Protein AF-A0A0F8A1L0-F1 (afdb_monomer)

Organism: NCBI:txid1043627

Structure (mmCIF, N/CA/C/O backbone):
data_AF-A0A0F8A1L0-F1
#
_entry.id   AF-A0A0F8A1L0-F1
#
loop_
_atom_site.group_PDB
_atom_site.id
_atom_site.type_symbol
_atom_site.label_atom_id
_atom_site.label_alt_id
_atom_site.label_comp_id
_atom_site.label_asym_id
_atom_site.label_entity_id
_atom_site.label_seq_id
_atom_site.pdbx_PDB_ins_code
_atom_site.Cartn_x
_atom_site.Cartn_y
_atom_site.Cartn_z
_atom_site.occupancy
_atom_site.B_iso_or_equiv
_atom_site.auth_seq_id
_atom_site.auth_comp_id
_atom_site.auth_asym_id
_atom_site.auth_atom_id
_atom_site.pdbx_PDB_model_num
ATOM 1 N N . MET A 1 1 ? 10.254 22.532 -22.102 1.00 53.72 1 MET A N 1
ATOM 2 C CA . MET A 1 1 ? 9.824 23.026 -20.781 1.00 53.72 1 MET A CA 1
ATOM 3 C C . MET A 1 1 ? 10.666 22.310 -19.749 1.00 53.72 1 MET A C 1
ATOM 5 O O . MET A 1 1 ? 10.693 21.084 -19.790 1.00 53.72 1 MET A O 1
ATOM 9 N N . ASP A 1 2 ? 11.399 23.050 -18.921 1.00 83.75 2 ASP A N 1
ATOM 10 C CA . ASP A 1 2 ? 12.166 22.458 -17.825 1.00 83.75 2 ASP A CA 1
ATOM 11 C C . ASP A 1 2 ? 11.228 21.821 -16.806 1.00 83.75 2 ASP A C 1
ATOM 13 O O . ASP A 1 2 ? 10.142 22.336 -16.525 1.00 83.75 2 ASP A O 1
ATOM 17 N N . LYS A 1 3 ? 11.628 20.653 -16.304 1.00 84.94 3 LYS A N 1
ATOM 18 C CA . LYS A 1 3 ? 10.870 19.963 -15.265 1.00 84.94 3 LYS A CA 1
ATOM 19 C C . LYS A 1 3 ? 11.106 20.688 -13.938 1.00 84.94 3 LYS A C 1
ATOM 21 O O . LYS A 1 3 ? 12.233 21.097 -13.680 1.00 84.94 3 LYS A O 1
ATOM 26 N N . PRO A 1 4 ? 10.076 20.846 -13.101 1.00 92.25 4 PRO A N 1
ATOM 27 C CA . PRO A 1 4 ? 10.225 21.502 -11.808 1.00 92.25 4 PRO A CA 1
ATOM 28 C C . PRO A 1 4 ? 11.118 20.681 -10.862 1.00 92.25 4 PRO A C 1
ATOM 30 O O . PRO A 1 4 ? 11.131 19.453 -10.938 1.00 92.25 4 PRO A O 1
ATOM 33 N N . GLU A 1 5 ? 11.820 21.348 -9.942 1.00 89.25 5 GLU A N 1
ATOM 34 C CA . GLU A 1 5 ? 12.774 20.724 -9.003 1.00 89.25 5 GLU A CA 1
ATOM 35 C C . GLU A 1 5 ? 12.165 19.550 -8.215 1.00 89.25 5 GLU A C 1
ATOM 37 O O . GLU A 1 5 ? 12.775 18.480 -8.128 1.00 89.25 5 GLU A O 1
ATOM 42 N N . TRP A 1 6 ? 10.911 19.691 -7.761 1.00 94.25 6 TRP A N 1
ATOM 43 C CA . TRP A 1 6 ? 10.187 18.647 -7.020 1.00 94.25 6 TRP A CA 1
ATOM 44 C C . TRP A 1 6 ? 10.093 17.321 -7.783 1.00 94.25 6 TRP A C 1
ATOM 46 O O . TRP A 1 6 ? 10.024 16.257 -7.176 1.00 94.25 6 TRP A O 1
ATOM 56 N N . TYR A 1 7 ? 10.114 17.350 -9.119 1.00 91.56 7 TYR A N 1
ATOM 57 C CA . TYR A 1 7 ? 10.054 16.137 -9.930 1.00 91.56 7 TYR A CA 1
ATOM 58 C C . TYR A 1 7 ? 11.317 15.290 -9.765 1.00 91.56 7 TYR A C 1
ATOM 60 O O . TYR A 1 7 ? 11.251 14.060 -9.752 1.00 91.56 7 TYR A O 1
ATOM 68 N N . SER A 1 8 ? 12.475 15.941 -9.653 1.00 91.31 8 SER A N 1
ATOM 69 C CA . SER A 1 8 ? 13.746 15.255 -9.432 1.00 91.31 8 SER A CA 1
ATOM 70 C C . SER A 1 8 ? 13.823 14.678 -8.017 1.00 91.31 8 SER A C 1
ATOM 72 O O . SER A 1 8 ? 14.247 13.535 -7.843 1.00 91.31 8 SER A O 1
ATOM 74 N N . GLU A 1 9 ? 13.322 15.423 -7.030 1.00 92.38 9 GLU A N 1
ATOM 75 C CA . GLU A 1 9 ? 13.236 14.987 -5.637 1.00 92.38 9 GLU A CA 1
ATOM 76 C C . GLU A 1 9 ? 12.290 13.799 -5.475 1.00 92.38 9 GLU A C 1
ATOM 78 O O . GLU A 1 9 ? 12.678 12.794 -4.887 1.00 92.38 9 GLU A O 1
ATOM 83 N N . MET A 1 10 ? 11.094 13.869 -6.066 1.00 92.81 10 MET A N 1
ATOM 84 C CA . MET A 1 10 ? 10.126 12.771 -6.092 1.00 92.81 10 MET A CA 1
ATOM 85 C C . MET A 1 10 ? 10.743 11.520 -6.718 1.00 92.81 10 MET A C 1
ATOM 87 O O . MET A 1 10 ? 10.656 10.437 -6.149 1.00 92.81 10 MET A O 1
ATOM 91 N N . LYS A 1 11 ? 11.400 11.655 -7.876 1.00 90.31 11 LYS A N 1
ATOM 92 C CA . LYS A 1 11 ? 12.062 10.521 -8.532 1.00 90.31 11 LYS A CA 1
ATOM 93 C C . LYS A 1 11 ? 13.122 9.876 -7.658 1.00 90.31 11 LYS A C 1
ATOM 95 O O . LYS A 1 11 ? 13.202 8.651 -7.627 1.00 90.31 11 LYS A O 1
ATOM 100 N N . ARG A 1 12 ? 13.931 10.692 -6.980 1.00 92.56 12 ARG A N 1
ATOM 101 C CA . ARG A 1 12 ? 14.936 10.205 -6.038 1.00 92.56 12 ARG A CA 1
ATOM 102 C C . ARG A 1 12 ? 14.263 9.451 -4.894 1.00 92.56 12 ARG A C 1
ATOM 104 O O . ARG A 1 12 ? 14.587 8.293 -4.700 1.00 92.56 12 ARG A O 1
ATOM 111 N N . ALA A 1 13 ? 13.263 10.049 -4.247 1.00 93.25 13 ALA A N 1
ATOM 112 C CA . ALA A 1 13 ? 12.543 9.428 -3.137 1.00 93.25 13 ALA A CA 1
ATOM 113 C C . ALA A 1 13 ? 11.897 8.084 -3.516 1.00 93.25 13 ALA A C 1
ATOM 115 O O . ALA A 1 13 ? 12.035 7.114 -2.782 1.00 93.25 13 ALA A O 1
ATOM 116 N N . VAL A 1 14 ? 11.245 7.997 -4.682 1.00 92.38 14 VAL A N 1
ATOM 117 C CA . VAL A 1 14 ? 10.655 6.737 -5.176 1.00 92.38 14 VAL A CA 1
ATOM 118 C C . VAL A 1 14 ? 11.732 5.693 -5.474 1.00 92.38 14 VAL A C 1
ATOM 120 O O . VAL A 1 14 ? 11.540 4.516 -5.191 1.00 92.38 14 VAL A O 1
ATOM 123 N N . SER A 1 15 ? 12.869 6.114 -6.034 1.00 91.50 15 SER A N 1
ATOM 124 C CA . SER A 1 15 ? 13.982 5.200 -6.321 1.00 91.50 15 SER A CA 1
ATOM 125 C C . SER A 1 15 ? 14.629 4.680 -5.036 1.00 91.50 15 SER A C 1
ATOM 127 O O . SER A 1 15 ? 14.957 3.501 -4.961 1.00 91.50 15 SER A O 1
ATOM 129 N N . ASP A 1 16 ? 14.786 5.549 -4.035 1.00 93.25 16 ASP A N 1
ATOM 130 C CA . ASP A 1 16 ? 15.339 5.202 -2.726 1.00 93.25 16 ASP A CA 1
ATOM 131 C C . ASP A 1 16 ? 14.412 4.217 -1.997 1.00 93.25 16 ASP A C 1
ATOM 133 O O . ASP A 1 16 ? 14.876 3.181 -1.524 1.00 93.25 16 ASP A O 1
ATOM 137 N N . LEU A 1 17 ? 13.099 4.485 -1.995 1.00 93.38 17 LEU A N 1
ATOM 138 C CA . LEU A 1 17 ? 12.091 3.589 -1.423 1.00 93.38 17 LEU A CA 1
ATOM 139 C C . LEU A 1 17 ? 12.106 2.219 -2.112 1.00 93.38 17 LEU A C 1
ATOM 141 O O . LEU A 1 17 ? 12.140 1.186 -1.454 1.00 93.38 17 LEU A O 1
ATOM 145 N N . PHE A 1 18 ? 12.129 2.187 -3.444 1.00 92.81 18 PHE A N 1
ATOM 146 C CA . PHE A 1 18 ? 12.182 0.929 -4.188 1.00 92.81 18 PHE A CA 1
ATOM 147 C C . PHE A 1 18 ? 13.426 0.094 -3.843 1.00 92.81 18 PHE A C 1
ATOM 149 O O . PHE A 1 18 ? 13.340 -1.127 -3.713 1.00 92.81 18 PHE A O 1
ATOM 156 N N . GLU A 1 19 ? 14.584 0.736 -3.675 1.00 92.62 19 GLU A N 1
ATOM 157 C CA . GLU A 1 19 ? 15.817 0.041 -3.303 1.00 92.62 19 GLU A CA 1
ATOM 158 C C . GLU A 1 19 ? 15.749 -0.524 -1.873 1.00 92.62 19 GLU A C 1
ATOM 160 O O . GLU A 1 19 ? 16.270 -1.612 -1.632 1.00 92.62 19 GLU A O 1
ATOM 165 N N . GLU A 1 20 ? 15.060 0.148 -0.946 1.00 92.94 20 GLU A N 1
ATOM 166 C CA . GLU A 1 20 ? 14.778 -0.378 0.397 1.00 92.94 20 GLU A CA 1
ATOM 167 C C . GLU A 1 20 ? 13.941 -1.666 0.332 1.00 92.94 20 GLU A C 1
ATOM 169 O O . GLU A 1 20 ? 14.352 -2.701 0.864 1.00 92.94 20 GLU A O 1
ATOM 174 N N . TYR A 1 21 ? 12.826 -1.652 -0.408 1.00 92.06 21 TYR A N 1
ATOM 175 C CA . TYR A 1 21 ? 11.989 -2.845 -0.602 1.00 92.06 21 TYR A CA 1
ATOM 176 C C . TYR A 1 21 ? 12.746 -3.989 -1.274 1.00 92.06 21 TYR A C 1
ATOM 178 O O . TYR A 1 21 ? 12.577 -5.159 -0.918 1.00 92.06 21 TYR A O 1
ATOM 186 N N . ARG A 1 22 ? 13.606 -3.667 -2.241 1.00 91.25 22 ARG A N 1
ATOM 187 C CA . ARG A 1 22 ? 14.451 -4.654 -2.908 1.00 91.25 22 ARG A CA 1
ATOM 188 C C . ARG A 1 22 ? 15.416 -5.312 -1.921 1.00 91.25 22 ARG A C 1
ATOM 190 O O . ARG A 1 22 ? 15.537 -6.535 -1.922 1.00 91.25 22 ARG A O 1
ATOM 197 N N . GLN A 1 23 ? 16.087 -4.523 -1.083 1.00 90.00 23 GLN A N 1
ATOM 198 C CA . GLN A 1 23 ? 17.000 -5.044 -0.063 1.00 90.00 23 GLN A CA 1
ATOM 199 C C . GLN A 1 23 ? 16.261 -5.934 0.936 1.00 90.00 23 GLN A C 1
ATOM 201 O O . GLN A 1 23 ? 16.746 -7.016 1.262 1.00 90.00 23 GLN A O 1
ATOM 206 N N . GLN A 1 24 ? 15.067 -5.527 1.369 1.00 88.56 24 GLN A N 1
ATOM 207 C CA . GLN A 1 24 ? 14.240 -6.335 2.258 1.00 88.56 24 GLN A CA 1
ATOM 208 C C . GLN A 1 24 ? 13.857 -7.680 1.623 1.00 88.56 24 GLN A C 1
ATOM 210 O O . GLN A 1 24 ? 13.988 -8.721 2.267 1.00 88.56 24 GLN A O 1
ATOM 215 N N . ALA A 1 25 ? 13.451 -7.684 0.351 1.00 86.44 25 ALA A N 1
ATOM 216 C CA . ALA A 1 25 ? 13.140 -8.915 -0.371 1.00 86.44 25 ALA A CA 1
ATOM 217 C C . ALA A 1 25 ? 14.364 -9.842 -0.491 1.00 86.44 25 ALA A C 1
ATOM 219 O O . ALA A 1 25 ? 14.243 -11.052 -0.303 1.00 86.44 25 ALA A O 1
ATOM 220 N N . GLU A 1 26 ? 15.553 -9.291 -0.756 1.00 86.06 26 GLU A N 1
ATOM 221 C CA . GLU A 1 26 ? 16.798 -10.068 -0.806 1.00 86.06 26 GLU A CA 1
ATOM 222 C C . GLU A 1 26 ? 17.139 -10.690 0.560 1.00 86.06 26 GLU A C 1
ATOM 224 O O . GLU A 1 26 ? 17.528 -11.858 0.614 1.00 86.06 26 GLU A O 1
ATOM 229 N N . VAL A 1 27 ? 16.955 -9.951 1.661 1.00 85.62 27 VAL A N 1
ATOM 230 C CA . VAL A 1 27 ? 17.172 -10.451 3.031 1.00 85.62 27 VAL A CA 1
ATOM 231 C C . VAL A 1 27 ? 16.193 -11.573 3.381 1.00 85.62 27 VAL A C 1
ATOM 233 O O . VAL A 1 27 ? 16.601 -12.585 3.946 1.00 85.62 27 VAL A O 1
ATOM 236 N N . GLU A 1 28 ? 14.916 -11.433 3.030 1.00 82.62 28 GLU A N 1
ATOM 237 C CA . GLU A 1 28 ? 13.897 -12.457 3.292 1.00 82.62 28 GLU A CA 1
ATOM 238 C C . GLU A 1 28 ? 14.162 -13.752 2.517 1.00 82.62 28 GLU A C 1
ATOM 240 O O . GLU A 1 28 ? 14.071 -14.840 3.089 1.00 82.62 28 GLU A O 1
ATOM 245 N N . ILE A 1 29 ? 14.566 -13.645 1.246 1.00 79.44 29 ILE A N 1
ATOM 246 C CA . ILE A 1 29 ? 14.969 -14.804 0.439 1.00 79.44 29 ILE A CA 1
ATOM 247 C C . ILE A 1 29 ? 16.191 -15.479 1.066 1.00 79.44 29 ILE A C 1
ATOM 249 O O . ILE A 1 29 ? 16.203 -16.698 1.207 1.00 79.44 29 ILE A O 1
ATOM 253 N N . GLN A 1 30 ? 17.197 -14.704 1.488 1.00 77.81 30 GLN A N 1
ATOM 254 C CA . GLN A 1 30 ? 18.393 -15.241 2.147 1.00 77.81 30 GLN A CA 1
ATOM 255 C C . GLN A 1 30 ? 18.060 -15.958 3.460 1.00 77.81 30 GLN A C 1
ATOM 257 O O . GLN A 1 30 ? 18.599 -17.034 3.727 1.00 77.81 30 GLN A O 1
ATOM 262 N N . ALA A 1 31 ? 17.157 -15.393 4.263 1.00 79.06 31 ALA A N 1
ATOM 263 C CA . ALA A 1 31 ? 16.685 -16.014 5.495 1.00 79.06 31 ALA A CA 1
ATOM 264 C C . ALA A 1 31 ? 15.960 -17.341 5.214 1.00 79.06 31 ALA A C 1
ATOM 266 O O . ALA A 1 31 ? 16.215 -18.332 5.894 1.00 79.06 31 ALA A O 1
ATOM 267 N N . GLN A 1 32 ? 15.112 -17.392 4.183 1.00 73.69 32 GLN A N 1
ATOM 268 C CA . GLN A 1 32 ? 14.429 -18.622 3.772 1.00 73.69 32 GLN A CA 1
ATOM 269 C C . GLN A 1 32 ? 15.392 -19.677 3.222 1.00 73.69 32 GLN A C 1
ATOM 271 O O . GLN A 1 32 ? 15.273 -20.844 3.582 1.00 73.69 32 GLN A O 1
ATOM 276 N N . THR A 1 33 ? 16.380 -19.296 2.409 1.00 72.69 33 THR A N 1
ATOM 277 C CA . THR A 1 33 ? 17.385 -20.245 1.902 1.00 72.69 33 THR A CA 1
ATOM 278 C C . THR A 1 33 ? 18.281 -20.784 3.013 1.00 72.69 33 THR A C 1
ATOM 280 O O . THR A 1 33 ? 18.559 -21.976 3.037 1.00 72.69 33 THR A O 1
ATOM 283 N N . GLY A 1 34 ? 18.678 -19.942 3.975 1.00 68.88 34 GLY A N 1
ATOM 284 C CA . GLY A 1 34 ? 19.493 -20.378 5.112 1.00 68.88 34 GLY A CA 1
ATOM 285 C C . GLY A 1 34 ? 18.765 -21.355 6.043 1.00 68.88 34 GLY A C 1
ATOM 286 O O . GLY A 1 34 ? 19.408 -22.199 6.658 1.00 68.88 34 GLY A O 1
ATOM 287 N N . LEU A 1 35 ? 17.431 -21.279 6.117 1.00 61.12 35 LEU A N 1
ATOM 288 C CA . LEU A 1 35 ? 16.606 -22.257 6.835 1.00 61.12 35 LEU A CA 1
ATOM 289 C C . LEU A 1 35 ? 16.534 -23.611 6.108 1.00 61.12 35 LEU A C 1
ATOM 291 O O . LEU A 1 35 ? 16.525 -24.645 6.768 1.00 61.12 35 LEU A O 1
ATOM 295 N N . LEU A 1 36 ? 16.510 -23.612 4.771 1.00 59.00 36 LEU A N 1
ATOM 296 C CA . LEU A 1 36 ? 16.493 -24.836 3.958 1.00 59.00 36 LEU A CA 1
ATOM 297 C C . LEU A 1 36 ? 17.845 -25.567 3.976 1.00 59.00 36 LEU A C 1
ATOM 299 O O . LEU A 1 36 ? 17.875 -26.799 3.995 1.00 59.00 36 LEU A O 1
ATOM 303 N N . ASP A 1 37 ? 18.958 -24.827 4.010 1.00 57.75 37 ASP A N 1
ATOM 304 C CA . ASP A 1 37 ? 20.298 -25.418 4.121 1.00 57.75 37 ASP A CA 1
ATOM 305 C C . ASP A 1 37 ? 20.461 -26.182 5.457 1.00 57.75 37 ASP A C 1
ATOM 307 O O . ASP A 1 37 ? 20.941 -27.318 5.443 1.00 57.75 37 ASP A O 1
ATOM 311 N N . ASP A 1 38 ? 19.958 -25.643 6.583 1.00 55.09 38 ASP A N 1
ATOM 312 C CA . ASP A 1 38 ? 19.991 -26.310 7.907 1.00 55.09 38 ASP A CA 1
ATOM 313 C C . ASP A 1 38 ? 19.127 -27.587 7.970 1.00 55.09 38 ASP A C 1
ATOM 315 O O . ASP A 1 38 ? 19.401 -28.493 8.760 1.00 55.09 38 ASP A O 1
ATOM 319 N N . GLU A 1 39 ? 18.088 -27.690 7.135 1.00 56.53 39 GLU A N 1
ATOM 320 C CA . GLU A 1 39 ? 17.248 -28.889 7.020 1.00 56.53 39 GLU A CA 1
ATOM 321 C C . GLU A 1 39 ? 17.931 -29.967 6.159 1.00 56.53 39 GLU A C 1
ATOM 323 O O . GLU A 1 39 ? 17.990 -31.134 6.553 1.00 56.53 39 GLU A O 1
ATOM 328 N N . SER A 1 40 ? 18.568 -29.570 5.052 1.00 54.16 40 SER A N 1
ATOM 329 C CA . SER A 1 40 ? 19.293 -30.489 4.161 1.00 54.16 40 SER A CA 1
ATOM 330 C C . SER A 1 40 ? 20.536 -31.130 4.804 1.00 54.16 4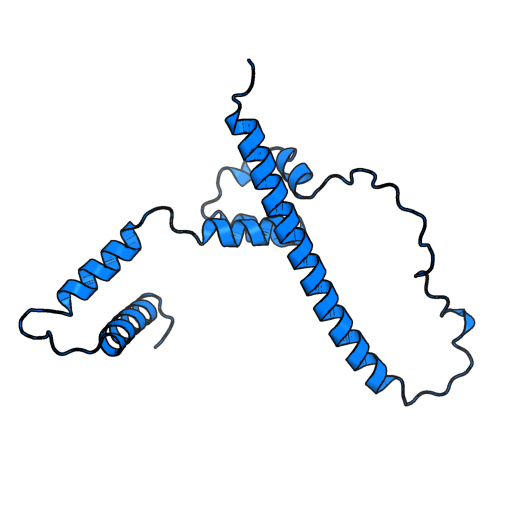0 SER A C 1
ATOM 332 O O . SER A 1 40 ? 20.834 -32.303 4.548 1.00 54.16 40 SER A O 1
ATOM 334 N N . ASP A 1 41 ? 21.219 -30.413 5.706 1.00 53.41 41 ASP A N 1
ATOM 335 C CA . ASP A 1 41 ? 22.362 -30.935 6.468 1.00 53.41 41 ASP A CA 1
ATOM 336 C C . ASP A 1 41 ? 21.950 -32.007 7.497 1.00 53.41 41 ASP A C 1
ATOM 338 O O . ASP A 1 41 ? 22.763 -32.861 7.865 1.00 53.41 41 ASP A O 1
ATOM 342 N N . ARG A 1 42 ? 20.677 -32.039 7.928 1.00 53.09 42 ARG A N 1
ATOM 343 C CA . ARG A 1 42 ? 20.157 -33.091 8.825 1.00 53.09 42 ARG A CA 1
ATOM 344 C C . ARG A 1 42 ? 19.859 -34.401 8.095 1.00 53.09 42 ARG A C 1
ATOM 346 O O . ARG A 1 42 ? 19.928 -35.461 8.716 1.00 53.09 42 ARG A O 1
ATOM 353 N N . GLU A 1 43 ? 19.590 -34.359 6.791 1.00 49.06 43 GLU A N 1
ATOM 354 C CA . GLU A 1 43 ? 19.256 -35.539 5.975 1.00 49.06 43 GLU A CA 1
ATOM 355 C C . GLU A 1 43 ? 20.455 -36.120 5.205 1.00 49.06 43 GLU A C 1
ATOM 357 O O . GLU A 1 43 ? 20.451 -37.298 4.838 1.00 49.06 43 GLU A O 1
ATOM 362 N N . ALA A 1 44 ? 21.541 -35.358 5.038 1.00 48.81 44 ALA A N 1
ATOM 363 C CA . ALA A 1 44 ? 22.765 -35.821 4.376 1.00 48.81 44 ALA A CA 1
ATOM 364 C C . ALA A 1 44 ? 23.638 -36.779 5.221 1.00 48.81 44 ALA A C 1
ATOM 366 O O . ALA A 1 44 ? 24.578 -37.378 4.694 1.00 48.81 44 ALA A O 1
ATOM 367 N N . ALA A 1 45 ? 23.329 -36.990 6.505 1.00 49.72 45 ALA A N 1
ATOM 368 C CA . ALA A 1 45 ? 24.120 -37.841 7.403 1.00 49.72 45 ALA A CA 1
ATOM 369 C C . ALA A 1 45 ? 23.965 -39.368 7.174 1.00 49.72 45 ALA A C 1
ATOM 371 O O . ALA A 1 45 ? 24.488 -40.153 7.964 1.00 49.72 45 ALA A O 1
ATOM 372 N N . SER A 1 46 ? 23.272 -39.820 6.115 1.00 55.41 46 SER A N 1
ATOM 373 C CA . SER A 1 46 ? 22.954 -41.247 5.891 1.00 55.41 46 SER A CA 1
ATOM 374 C C . SER A 1 46 ? 23.229 -41.794 4.474 1.00 55.41 46 SER A C 1
ATOM 376 O O . SER A 1 46 ? 22.583 -42.757 4.054 1.00 55.41 46 SER A O 1
ATOM 378 N N . ALA A 1 47 ? 24.189 -41.267 3.711 1.00 50.25 47 ALA A N 1
ATOM 379 C CA . ALA A 1 47 ? 24.562 -41.915 2.445 1.00 50.25 47 ALA A CA 1
ATOM 380 C C . ALA A 1 47 ? 26.046 -41.748 2.098 1.00 50.25 47 ALA A C 1
ATOM 382 O O . ALA A 1 47 ? 26.450 -40.804 1.420 1.00 50.25 47 ALA A O 1
ATOM 383 N N . ASP A 1 48 ? 26.844 -42.720 2.536 1.00 56.00 48 ASP A N 1
ATOM 384 C CA . ASP A 1 48 ? 28.200 -42.949 2.047 1.00 56.00 48 ASP A CA 1
ATOM 385 C C . ASP A 1 48 ? 28.120 -43.458 0.596 1.00 56.00 48 ASP A C 1
ATOM 387 O O . ASP A 1 48 ? 27.743 -44.603 0.341 1.00 56.00 48 ASP A O 1
ATOM 391 N N . ASN A 1 49 ? 28.379 -42.587 -0.383 1.00 57.47 49 ASN A N 1
ATOM 392 C CA . ASN A 1 49 ? 28.617 -43.014 -1.761 1.00 57.47 49 ASN A CA 1
ATOM 393 C C . ASN A 1 49 ? 29.629 -42.084 -2.453 1.00 57.47 49 ASN A C 1
ATOM 395 O O . ASN A 1 49 ? 29.310 -40.979 -2.901 1.00 57.47 49 ASN A O 1
ATOM 399 N N . ASP A 1 50 ? 30.861 -42.583 -2.549 1.00 54.81 50 ASP A N 1
ATOM 400 C CA . ASP A 1 50 ? 32.098 -41.955 -3.047 1.00 54.81 50 ASP A CA 1
ATOM 401 C C . ASP A 1 50 ? 32.115 -41.679 -4.573 1.00 54.81 50 ASP A C 1
ATOM 403 O O . ASP A 1 50 ? 33.126 -41.305 -5.160 1.00 54.81 50 ASP A O 1
ATOM 407 N N . TYR A 1 51 ? 30.983 -41.825 -5.270 1.00 50.78 51 TYR A N 1
ATOM 408 C CA . TYR A 1 51 ? 30.921 -41.675 -6.733 1.00 50.78 51 TYR A CA 1
ATOM 409 C C . TYR A 1 51 ? 30.363 -40.321 -7.219 1.00 50.78 51 TYR A C 1
ATOM 411 O O . TYR A 1 51 ? 30.503 -39.962 -8.388 1.00 50.78 51 TYR A O 1
ATOM 419 N N . SER A 1 52 ? 29.786 -39.503 -6.333 1.00 55.75 52 SER A N 1
ATOM 420 C CA . SER A 1 52 ? 29.120 -38.241 -6.715 1.00 55.75 52 SER A CA 1
ATOM 421 C C . SER A 1 52 ? 30.029 -36.998 -6.694 1.00 55.75 52 SER A C 1
ATOM 423 O O . SER A 1 52 ? 29.553 -35.878 -6.881 1.00 55.75 52 SER A O 1
ATOM 425 N N . ALA A 1 53 ? 31.339 -37.148 -6.470 1.00 51.78 53 ALA A N 1
ATOM 426 C CA . ALA A 1 53 ? 32.257 -36.020 -6.263 1.00 51.78 53 ALA A CA 1
ATOM 427 C C . ALA A 1 53 ? 32.681 -35.277 -7.549 1.00 51.78 53 ALA A C 1
ATOM 429 O O . ALA A 1 53 ? 33.189 -34.159 -7.471 1.00 51.78 53 ALA A O 1
ATOM 430 N N . PHE A 1 54 ? 32.442 -35.833 -8.743 1.00 54.06 54 PHE A N 1
ATOM 431 C CA . PHE A 1 54 ? 32.851 -35.181 -9.997 1.00 54.06 54 PHE A CA 1
ATOM 432 C C . PHE A 1 54 ? 31.894 -34.059 -10.451 1.00 54.06 54 PHE A C 1
ATOM 434 O O . PHE A 1 54 ? 32.302 -33.159 -11.182 1.00 54.06 54 PHE A O 1
ATOM 441 N N . GLY A 1 55 ? 30.643 -34.064 -9.974 1.00 55.00 55 GLY A N 1
ATOM 442 C CA . GLY A 1 55 ? 29.630 -33.042 -10.282 1.00 55.00 55 GLY A CA 1
ATOM 443 C C . GLY A 1 55 ? 29.482 -31.938 -9.227 1.00 55.00 55 GLY A C 1
ATOM 444 O O . GLY A 1 55 ? 28.839 -30.929 -9.491 1.00 55.00 55 GLY A O 1
ATOM 445 N N . LYS A 1 56 ? 30.098 -32.090 -8.046 1.00 53.06 56 LYS A N 1
ATOM 446 C CA . LYS A 1 56 ? 29.973 -31.161 -6.903 1.00 53.06 56 LYS A CA 1
ATOM 447 C C . LYS A 1 56 ? 30.965 -29.993 -6.939 1.00 53.06 56 LYS A C 1
ATOM 449 O O . LYS A 1 56 ? 31.271 -29.398 -5.907 1.00 53.06 56 LYS A O 1
ATOM 454 N N . ARG A 1 57 ? 31.482 -29.624 -8.116 1.00 49.00 57 ARG A N 1
ATOM 455 C CA . ARG A 1 57 ? 32.125 -28.311 -8.264 1.00 49.00 57 ARG A CA 1
ATOM 456 C C . ARG A 1 57 ? 31.022 -27.273 -8.302 1.00 49.00 57 ARG A C 1
ATOM 458 O O . ARG A 1 57 ? 30.504 -26.938 -9.363 1.00 49.00 57 ARG A O 1
ATOM 465 N N . SER A 1 58 ? 30.662 -26.810 -7.112 1.00 51.38 58 SER A N 1
ATOM 466 C CA . SER A 1 58 ? 29.803 -25.657 -6.940 1.00 51.38 58 SER A CA 1
ATOM 467 C C . SER A 1 58 ? 30.322 -24.514 -7.809 1.00 51.38 58 SER A C 1
ATOM 469 O O . SER A 1 58 ? 31.472 -24.088 -7.692 1.00 51.38 58 SER A O 1
ATOM 471 N N . VAL A 1 59 ? 29.467 -24.011 -8.692 1.00 50.09 59 VAL A N 1
ATOM 472 C CA . VAL A 1 59 ? 29.738 -22.848 -9.549 1.00 50.09 59 VAL A CA 1
ATOM 473 C C . VAL A 1 59 ? 29.857 -21.535 -8.752 1.00 50.09 59 VAL A C 1
ATOM 475 O O . VAL A 1 59 ? 29.971 -20.461 -9.339 1.00 50.09 59 VAL A O 1
ATOM 478 N N . THR A 1 60 ? 29.887 -21.588 -7.414 1.00 50.50 60 THR A N 1
ATOM 479 C CA . THR A 1 60 ? 29.934 -20.411 -6.532 1.00 50.50 60 THR A CA 1
ATOM 480 C C . THR A 1 60 ? 31.282 -19.691 -6.459 1.00 50.50 60 THR A C 1
ATOM 482 O O . THR A 1 60 ? 31.373 -18.678 -5.775 1.00 50.50 60 THR A O 1
ATOM 485 N N . SER A 1 61 ? 32.319 -20.096 -7.198 1.00 51.22 61 SER A N 1
ATOM 486 C CA . SER A 1 61 ? 33.608 -19.377 -7.200 1.00 51.22 61 SER A CA 1
ATOM 487 C C . SER A 1 61 ? 33.933 -18.638 -8.502 1.00 51.22 61 SER A C 1
ATOM 489 O O . SER A 1 61 ? 35.103 -18.480 -8.851 1.00 51.22 61 SER A O 1
ATOM 491 N N . LEU A 1 62 ? 32.923 -18.129 -9.209 1.00 44.06 62 LEU A N 1
ATOM 492 C CA . LEU A 1 62 ? 33.112 -17.044 -10.174 1.00 44.06 62 LEU A CA 1
ATOM 493 C C . LEU A 1 62 ? 32.666 -15.717 -9.556 1.00 44.06 62 LEU A C 1
ATOM 495 O O . LEU A 1 62 ? 31.760 -15.047 -10.051 1.00 44.06 62 LEU A O 1
ATOM 499 N N . ASN A 1 63 ? 33.396 -15.284 -8.523 1.00 55.56 63 ASN A N 1
ATOM 500 C CA . ASN A 1 63 ? 33.544 -13.864 -8.199 1.00 55.56 63 ASN A CA 1
ATOM 501 C C . ASN A 1 63 ? 34.341 -13.176 -9.320 1.00 55.56 63 ASN A C 1
ATOM 503 O O . ASN A 1 63 ? 35.430 -12.633 -9.129 1.00 55.56 63 ASN A O 1
ATOM 507 N N . VAL A 1 64 ? 33.785 -13.190 -10.530 1.00 48.78 64 VAL A N 1
ATOM 508 C CA . VAL A 1 64 ? 34.081 -12.166 -11.516 1.00 48.78 64 VAL A CA 1
ATOM 509 C C . VAL A 1 64 ? 33.559 -10.896 -10.880 1.00 48.78 64 VAL A C 1
ATOM 511 O O . VAL A 1 64 ? 32.368 -10.793 -10.598 1.00 48.78 64 VAL A O 1
ATOM 514 N N . ARG A 1 65 ? 34.462 -9.951 -10.612 1.00 51.81 65 ARG A N 1
ATOM 515 C CA . ARG A 1 65 ? 34.138 -8.555 -10.319 1.00 51.81 65 ARG A CA 1
ATOM 516 C C . ARG A 1 65 ? 33.086 -8.092 -11.328 1.00 51.81 65 ARG A C 1
ATOM 518 O O . ARG A 1 65 ? 33.430 -7.641 -12.421 1.00 51.81 65 ARG A O 1
ATOM 525 N N . ARG A 1 66 ? 31.803 -8.235 -10.984 1.00 52.06 66 ARG A N 1
ATOM 526 C CA . ARG A 1 66 ? 30.702 -7.681 -11.755 1.00 52.06 66 ARG A CA 1
ATOM 527 C C . ARG A 1 66 ? 30.858 -6.185 -11.587 1.00 52.06 66 ARG A C 1
ATOM 529 O O . ARG A 1 66 ? 30.457 -5.607 -10.581 1.00 52.06 66 ARG A O 1
ATOM 536 N N . ARG A 1 67 ? 31.501 -5.547 -12.566 1.00 51.03 67 ARG A N 1
ATOM 537 C CA . ARG A 1 67 ? 31.224 -4.141 -12.839 1.00 51.03 67 ARG A CA 1
ATOM 538 C C . ARG A 1 67 ? 29.701 -4.043 -12.856 1.00 51.03 67 ARG A C 1
ATOM 540 O O . ARG A 1 67 ? 29.079 -4.778 -13.621 1.00 51.03 67 ARG A O 1
ATOM 547 N N . ARG A 1 68 ? 29.122 -3.234 -11.963 1.00 49.19 68 ARG A N 1
ATOM 548 C CA . ARG A 1 68 ? 27.689 -2.925 -11.948 1.00 49.19 68 ARG A CA 1
ATOM 549 C C . ARG A 1 68 ? 27.348 -2.291 -13.299 1.00 49.19 68 ARG A C 1
ATOM 551 O O . ARG A 1 68 ? 27.399 -1.077 -13.455 1.00 49.19 68 ARG A O 1
ATOM 558 N N . ALA A 1 69 ? 27.074 -3.116 -14.304 1.00 51.88 69 ALA A N 1
ATOM 559 C CA . ALA A 1 69 ? 26.241 -2.696 -15.407 1.00 51.88 69 ALA A CA 1
ATOM 560 C C . ALA A 1 69 ? 24.899 -2.335 -14.768 1.00 51.88 69 ALA A C 1
ATOM 562 O O . ALA A 1 69 ? 24.416 -3.085 -13.917 1.00 51.88 69 ALA A O 1
ATOM 563 N N . ARG A 1 70 ? 24.348 -1.165 -15.100 1.00 54.53 70 ARG A N 1
ATOM 564 C CA . ARG A 1 70 ? 22.998 -0.791 -14.671 1.00 54.53 70 ARG A CA 1
ATOM 565 C C . ARG A 1 70 ? 22.050 -1.799 -15.319 1.00 54.53 70 ARG A C 1
ATOM 567 O O . ARG A 1 70 ? 21.704 -1.649 -16.485 1.00 54.53 70 ARG A O 1
ATOM 574 N N . THR A 1 71 ? 21.735 -2.880 -14.614 1.00 63.69 71 THR A N 1
ATOM 575 C CA . THR A 1 71 ? 20.622 -3.750 -14.979 1.00 63.69 71 THR A CA 1
ATOM 576 C C . THR A 1 71 ? 19.377 -2.889 -14.869 1.00 63.69 71 THR A C 1
ATOM 578 O O . THR A 1 71 ? 19.197 -2.237 -13.841 1.00 63.69 71 THR A O 1
ATOM 581 N N . VAL A 1 72 ? 18.585 -2.831 -15.939 1.00 73.44 72 VAL A N 1
ATOM 582 C CA . VAL A 1 72 ? 17.290 -2.142 -15.933 1.00 73.44 72 VAL A CA 1
ATOM 583 C C . VAL A 1 72 ? 16.507 -2.681 -14.739 1.00 73.44 72 VAL A C 1
ATOM 585 O O . VAL A 1 72 ? 16.364 -3.897 -14.606 1.00 73.44 72 VAL A O 1
ATOM 588 N N . THR A 1 73 ? 16.133 -1.798 -13.817 1.00 84.62 73 THR A N 1
ATOM 589 C CA . THR A 1 73 ? 15.418 -2.206 -12.607 1.00 84.62 73 THR A CA 1
ATOM 590 C C . THR A 1 73 ? 13.960 -2.497 -12.938 1.00 84.62 73 THR A C 1
ATOM 592 O O . THR A 1 73 ? 13.440 -2.033 -13.949 1.00 84.62 73 THR A O 1
ATOM 595 N N . GLU A 1 74 ? 13.285 -3.251 -12.077 1.00 88.12 74 GLU A N 1
ATOM 596 C CA . GLU A 1 74 ? 11.839 -3.475 -12.168 1.00 88.12 74 GLU A CA 1
ATOM 597 C C . GLU A 1 74 ? 11.064 -2.146 -12.267 1.00 88.12 74 GLU A C 1
ATOM 599 O O . GLU A 1 74 ? 10.208 -1.972 -13.131 1.00 88.12 74 GLU A O 1
ATOM 604 N N . LEU A 1 75 ? 11.456 -1.162 -11.450 1.00 87.44 75 LEU A N 1
ATOM 605 C CA . LEU A 1 75 ? 10.921 0.197 -11.470 1.00 87.44 75 LEU A CA 1
ATOM 606 C C . LEU A 1 75 ? 11.151 0.912 -12.814 1.00 87.44 75 LEU A C 1
ATOM 608 O O . LEU A 1 75 ? 10.280 1.654 -13.275 1.00 87.44 75 LEU A O 1
ATOM 612 N N . ASP A 1 76 ? 12.302 0.702 -13.455 1.00 87.69 76 ASP A N 1
ATOM 613 C CA . ASP A 1 76 ? 12.565 1.244 -14.791 1.00 87.69 76 ASP A CA 1
ATOM 614 C C . ASP A 1 76 ? 11.676 0.570 -15.846 1.00 87.69 76 ASP A C 1
ATOM 616 O O . ASP A 1 76 ? 11.145 1.265 -16.711 1.00 87.69 76 ASP A O 1
ATOM 620 N N . LEU A 1 77 ? 11.485 -0.755 -15.762 1.00 88.62 77 LEU A N 1
ATOM 621 C CA . LEU A 1 77 ? 10.607 -1.518 -16.662 1.00 88.62 77 LEU A CA 1
ATOM 622 C C . LEU A 1 77 ? 9.157 -1.039 -16.564 1.00 88.62 77 LEU A C 1
ATOM 624 O O . LEU A 1 77 ? 8.516 -0.801 -17.587 1.00 88.62 77 LEU A O 1
ATOM 628 N N . PHE A 1 78 ? 8.669 -0.822 -15.344 1.00 87.75 78 PHE A N 1
ATOM 629 C CA . PHE A 1 78 ? 7.328 -0.301 -15.116 1.00 87.75 78 PHE A CA 1
ATOM 630 C C . PHE A 1 78 ? 7.155 1.117 -15.685 1.00 87.75 78 PHE A C 1
ATOM 632 O O . PHE A 1 78 ? 6.157 1.403 -16.340 1.00 87.75 78 PHE A O 1
ATOM 639 N N . GLN A 1 79 ? 8.148 2.001 -15.525 1.00 87.69 79 GLN A N 1
ATOM 640 C CA . GLN A 1 79 ? 8.083 3.374 -16.051 1.00 87.69 79 GLN A CA 1
ATOM 641 C C . GLN A 1 79 ? 8.073 3.463 -17.584 1.00 87.69 79 GLN A C 1
ATOM 643 O O . GLN A 1 79 ? 7.562 4.442 -18.130 1.00 87.69 79 GLN A O 1
ATOM 648 N N . ILE A 1 80 ? 8.672 2.493 -18.279 1.00 88.06 80 ILE A N 1
ATOM 649 C CA . ILE A 1 80 ? 8.703 2.454 -19.751 1.00 88.06 80 ILE A CA 1
ATOM 650 C C . ILE A 1 80 ? 7.560 1.631 -20.352 1.00 88.06 80 ILE A C 1
ATOM 652 O O . ILE A 1 80 ? 7.386 1.651 -21.574 1.00 88.06 80 ILE A O 1
ATOM 656 N N . ARG A 1 81 ? 6.803 0.896 -19.528 1.00 8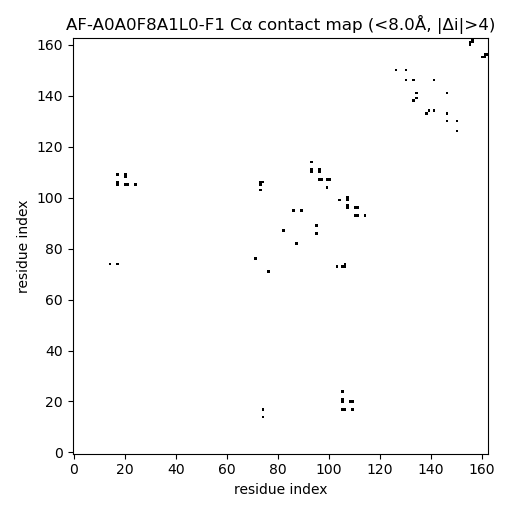6.00 81 ARG A N 1
ATOM 657 C CA . ARG A 1 81 ? 5.694 0.061 -19.985 1.00 86.00 81 ARG A CA 1
ATOM 658 C C . ARG A 1 81 ? 4.641 0.939 -20.683 1.00 86.00 81 ARG A C 1
ATOM 660 O O . ARG A 1 81 ? 4.217 1.952 -20.123 1.00 86.00 81 ARG A O 1
ATOM 667 N N . PRO A 1 82 ? 4.192 0.577 -21.899 1.00 84.38 82 PRO A N 1
ATOM 668 C CA . PRO A 1 82 ? 3.090 1.276 -22.544 1.00 84.38 82 PRO A CA 1
ATOM 669 C C . PRO A 1 82 ? 1.793 1.042 -21.761 1.00 84.38 82 PRO A C 1
ATOM 671 O O . PRO A 1 82 ? 1.511 -0.074 -21.331 1.00 84.38 82 PRO A O 1
ATOM 674 N N . ILE A 1 83 ? 0.998 2.097 -21.595 1.00 81.94 83 ILE A N 1
ATOM 675 C CA . ILE A 1 83 ? -0.314 2.010 -20.947 1.00 81.94 83 ILE A CA 1
ATOM 676 C C . ILE A 1 83 ? -1.275 1.325 -21.922 1.00 81.94 83 ILE A C 1
ATOM 678 O O . ILE A 1 83 ? -1.530 1.853 -23.009 1.00 81.94 83 ILE A O 1
ATOM 682 N N . TYR A 1 84 ? -1.796 0.155 -21.550 1.00 81.69 84 TYR A N 1
ATOM 683 C CA . TYR A 1 84 ? -2.779 -0.561 -22.359 1.00 81.69 84 TYR A CA 1
ATOM 684 C C . TYR A 1 84 ? -4.202 -0.116 -22.018 1.00 81.69 84 TYR A C 1
ATOM 686 O O . TYR A 1 84 ? -4.484 0.360 -20.923 1.00 81.69 84 TYR A O 1
ATOM 694 N N . VAL A 1 85 ? -5.133 -0.308 -22.956 1.00 76.88 85 VAL A N 1
ATOM 695 C CA . VAL A 1 85 ? -6.553 0.036 -22.750 1.00 76.88 85 VAL A CA 1
ATOM 696 C C . VAL A 1 85 ? -7.170 -0.774 -21.604 1.00 76.88 85 VAL A C 1
ATOM 698 O O . VAL A 1 85 ? -8.029 -0.263 -20.897 1.00 76.88 85 VAL A O 1
ATOM 701 N N . GLN A 1 86 ? -6.693 -2.003 -21.379 1.00 75.25 86 GLN A N 1
ATOM 702 C CA . GLN A 1 86 ? -7.137 -2.836 -20.258 1.00 75.25 86 GLN A CA 1
ATOM 703 C C . GLN A 1 86 ? -6.707 -2.277 -18.892 1.00 75.25 86 GLN A C 1
ATOM 705 O O . GLN A 1 86 ? -7.418 -2.471 -17.914 1.00 75.25 86 GLN A O 1
ATOM 710 N N . ASP A 1 87 ? -5.591 -1.542 -18.829 1.00 77.19 87 ASP A N 1
ATOM 711 C CA . ASP A 1 87 ? -5.076 -0.957 -17.582 1.00 77.19 87 ASP A CA 1
ATOM 712 C C . ASP A 1 87 ? -5.853 0.310 -17.167 1.00 77.19 87 ASP A C 1
ATOM 714 O O . ASP A 1 87 ? -5.701 0.799 -16.050 1.00 77.19 87 ASP A O 1
ATOM 718 N N . LEU A 1 88 ? -6.679 0.862 -18.064 1.00 74.88 88 LEU A N 1
ATOM 719 C CA . LEU A 1 88 ? -7.474 2.073 -17.831 1.00 74.88 88 LEU A CA 1
ATOM 720 C C . LEU A 1 88 ? -8.859 1.785 -17.228 1.00 74.88 88 LEU A C 1
ATOM 722 O O . LEU A 1 88 ? -9.479 2.708 -16.706 1.00 74.88 88 LEU A O 1
ATOM 726 N N . ASP A 1 89 ? -9.332 0.537 -17.294 1.00 77.25 89 ASP A N 1
ATOM 727 C CA . ASP A 1 89 ? -10.652 0.102 -16.804 1.00 77.25 89 ASP A CA 1
ATOM 728 C C . ASP A 1 89 ? -10.523 -0.881 -15.627 1.00 77.25 89 ASP A C 1
ATOM 730 O O . ASP A 1 89 ? -11.181 -1.918 -15.548 1.00 77.25 89 ASP A O 1
ATOM 734 N N . VAL A 1 90 ? -9.600 -0.579 -14.715 1.00 75.88 90 VAL A N 1
ATOM 735 C CA . VAL A 1 90 ? -9.373 -1.373 -13.506 1.00 75.88 90 VAL A CA 1
ATOM 736 C C . VAL A 1 90 ? -10.273 -0.846 -12.391 1.00 75.88 90 VAL A C 1
ATOM 738 O O . VAL A 1 90 ? -10.072 0.259 -11.889 1.00 75.88 90 VAL A O 1
ATOM 741 N N . ALA A 1 91 ? -11.258 -1.650 -11.983 1.00 76.25 91 ALA A N 1
ATOM 742 C CA . ALA A 1 91 ? -12.154 -1.316 -10.873 1.00 76.25 91 ALA A CA 1
ATOM 743 C C . ALA A 1 91 ? -11.447 -1.341 -9.505 1.00 76.25 91 ALA A C 1
ATOM 745 O O . ALA A 1 91 ? -11.787 -0.546 -8.630 1.00 76.25 91 ALA A O 1
ATOM 746 N N . ASP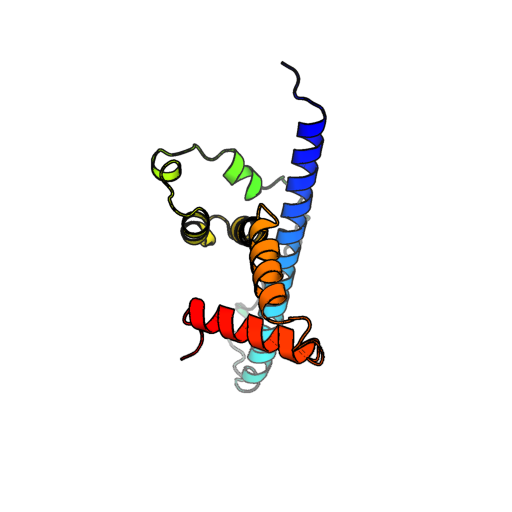 A 1 92 ? -10.463 -2.231 -9.334 1.00 84.75 92 ASP A N 1
ATOM 747 C CA . ASP A 1 92 ? -9.661 -2.357 -8.115 1.00 84.75 92 ASP A CA 1
ATOM 748 C C . ASP A 1 92 ? -8.154 -2.360 -8.445 1.00 84.75 92 ASP A C 1
ATOM 750 O O . ASP A 1 92 ? -7.652 -3.330 -9.023 1.00 84.75 92 ASP A O 1
ATOM 754 N N . PRO A 1 93 ? -7.409 -1.294 -8.091 1.00 86.12 93 PRO A N 1
ATOM 755 C CA . PRO A 1 93 ? -5.963 -1.227 -8.290 1.00 86.12 93 PRO A CA 1
ATOM 756 C C . PRO A 1 93 ? -5.202 -2.386 -7.638 1.00 86.12 93 PRO A C 1
ATOM 758 O O . PRO A 1 93 ? -4.181 -2.814 -8.176 1.00 86.12 93 PRO A O 1
ATOM 761 N N . LEU A 1 94 ? -5.682 -2.909 -6.504 1.00 87.31 94 LEU A N 1
ATOM 762 C CA . LEU A 1 94 ? -5.028 -4.012 -5.797 1.00 87.31 94 LEU A CA 1
ATOM 763 C C . LEU A 1 94 ? -5.089 -5.311 -6.595 1.00 87.31 94 LEU A C 1
ATOM 765 O O . LEU A 1 94 ? -4.093 -6.028 -6.671 1.00 87.31 94 LEU A O 1
ATOM 769 N N . GLU A 1 95 ? -6.221 -5.578 -7.241 1.00 88.06 95 GLU A N 1
ATOM 770 C CA . GLU A 1 95 ? -6.397 -6.746 -8.105 1.00 88.06 95 GLU A CA 1
ATOM 771 C C . GLU A 1 95 ? -5.429 -6.702 -9.295 1.00 88.06 95 GLU A C 1
ATOM 773 O O . GLU A 1 95 ? -4.805 -7.704 -9.646 1.00 88.06 95 GLU A O 1
ATOM 778 N N . TRP A 1 96 ? -5.215 -5.519 -9.877 1.00 88.88 96 TRP A N 1
ATOM 779 C CA . TRP A 1 96 ? -4.239 -5.357 -10.954 1.00 88.88 96 TRP A CA 1
ATOM 780 C C . TRP A 1 96 ? -2.815 -5.675 -10.491 1.00 88.88 96 TRP A C 1
ATOM 782 O O . TRP A 1 96 ? -2.092 -6.415 -11.165 1.00 88.88 96 TRP A O 1
ATOM 792 N N . TRP A 1 97 ? -2.419 -5.164 -9.321 1.00 91.50 97 TRP A N 1
ATOM 793 C CA . TRP A 1 97 ? -1.117 -5.463 -8.722 1.00 91.50 97 TRP A CA 1
ATOM 794 C C . TRP A 1 97 ? -0.979 -6.953 -8.402 1.00 91.50 97 TRP A C 1
ATOM 796 O O . TRP A 1 97 ? 0.076 -7.534 -8.657 1.00 91.50 97 TRP A O 1
ATOM 806 N N . HIS A 1 98 ? -2.051 -7.598 -7.940 1.00 89.50 98 HIS A N 1
ATOM 807 C CA . HIS A 1 98 ? -2.080 -9.032 -7.667 1.00 89.50 98 HIS A CA 1
ATOM 808 C C . HIS A 1 98 ? -1.846 -9.880 -8.926 1.00 89.50 98 HIS A C 1
ATOM 810 O O . HIS A 1 98 ? -1.062 -10.833 -8.904 1.00 89.50 98 HIS A O 1
ATOM 816 N N . GLN A 1 99 ? -2.456 -9.508 -10.052 1.00 89.44 99 GLN A N 1
ATOM 817 C CA . GLN A 1 99 ? -2.261 -10.194 -11.334 1.00 89.44 99 GLN A CA 1
ATOM 818 C C . GLN A 1 99 ? -0.824 -10.069 -11.859 1.00 89.44 99 GLN A C 1
ATOM 820 O O . GLN A 1 99 ? -0.318 -10.991 -12.499 1.00 89.44 99 GLN A O 1
ATOM 825 N N . HIS A 1 100 ? -0.145 -8.964 -11.547 1.00 88.31 100 HIS A N 1
ATOM 826 C CA . HIS A 1 100 ? 1.222 -8.690 -11.995 1.00 88.31 100 HIS A CA 1
ATOM 827 C C . HIS A 1 100 ? 2.297 -9.000 -10.941 1.00 88.31 100 HIS A C 1
ATOM 829 O O . HIS A 1 100 ? 3.466 -8.685 -11.155 1.00 88.31 100 HIS A O 1
ATOM 835 N N . GLN A 1 101 ? 1.948 -9.666 -9.835 1.00 89.44 101 GLN A N 1
ATOM 836 C CA . GLN A 1 101 ? 2.880 -9.958 -8.735 1.00 89.44 101 GLN A CA 1
ATOM 837 C C . GLN A 1 101 ? 4.136 -10.736 -9.172 1.00 89.44 101 GLN A C 1
ATOM 839 O O . GLN A 1 101 ? 5.200 -10.581 -8.584 1.00 89.44 101 GLN A O 1
ATOM 844 N N . LEU A 1 102 ? 4.023 -11.580 -10.205 1.00 87.25 102 LEU A N 1
ATOM 845 C CA . LEU A 1 102 ? 5.147 -12.365 -10.727 1.00 87.25 102 LEU A CA 1
ATOM 846 C C . LEU A 1 102 ? 6.050 -11.552 -11.662 1.00 87.25 102 LEU A C 1
ATOM 848 O O . LEU A 1 102 ? 7.237 -11.847 -11.772 1.00 87.25 102 LEU A O 1
ATOM 852 N N . GLU A 1 103 ? 5.489 -10.557 -12.351 1.00 87.94 103 GLU A N 1
ATOM 853 C CA . GLU A 1 103 ? 6.241 -9.659 -13.235 1.00 87.94 103 GLU A CA 1
ATOM 854 C C . GLU A 1 103 ? 6.960 -8.577 -12.422 1.00 87.94 103 GLU A C 1
ATOM 856 O O . GLU A 1 103 ? 8.103 -8.229 -12.720 1.00 87.94 103 GLU A O 1
ATOM 861 N N . TYR A 1 104 ? 6.296 -8.096 -11.369 1.00 90.06 104 TYR A N 1
ATOM 862 C CA . TYR A 1 104 ? 6.740 -6.990 -10.534 1.00 90.06 104 TYR A CA 1
ATOM 863 C C . TYR A 1 104 ? 6.683 -7.339 -9.032 1.00 90.06 104 TYR A C 1
ATOM 865 O O . TYR A 1 104 ? 5.849 -6.799 -8.302 1.00 90.06 104 TYR A O 1
ATOM 873 N N . PRO A 1 105 ? 7.530 -8.260 -8.537 1.00 89.56 105 PRO A N 1
ATOM 874 C CA . PRO A 1 105 ? 7.441 -8.748 -7.161 1.00 89.56 105 PRO A CA 1
ATOM 875 C C . PRO A 1 105 ? 7.785 -7.689 -6.106 1.00 89.56 105 PRO A C 1
ATOM 877 O O . PRO A 1 105 ? 7.183 -7.680 -5.029 1.00 89.56 105 PRO A O 1
ATOM 880 N N . VAL A 1 106 ? 8.739 -6.792 -6.378 1.00 91.06 106 VAL A N 1
ATOM 881 C CA . VAL A 1 106 ? 9.151 -5.763 -5.410 1.00 91.06 106 VAL A CA 1
ATOM 882 C C . VAL A 1 106 ? 8.173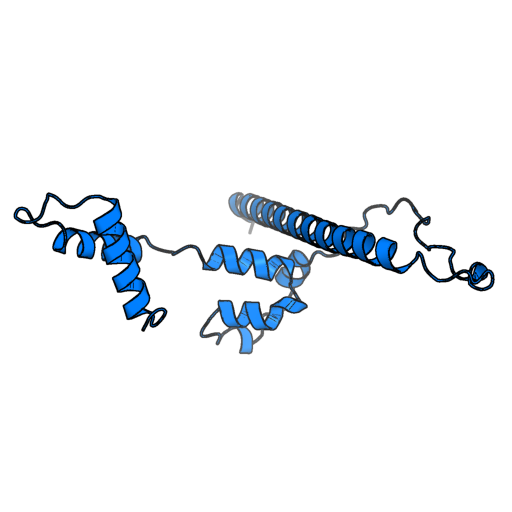 -4.589 -5.433 1.00 91.06 106 VAL A C 1
ATOM 884 O O . VAL A 1 106 ? 7.751 -4.118 -4.375 1.00 91.06 106 VAL A O 1
ATOM 887 N N . LEU A 1 107 ? 7.747 -4.146 -6.619 1.00 91.38 107 LEU A N 1
ATOM 888 C CA . LEU A 1 107 ? 6.745 -3.090 -6.758 1.00 91.38 107 LEU A CA 1
ATOM 889 C C . LEU A 1 107 ? 5.379 -3.537 -6.248 1.00 91.38 107 LEU A C 1
ATOM 891 O O . LEU A 1 107 ? 4.678 -2.709 -5.683 1.00 91.38 107 LEU A O 1
ATOM 895 N N . TYR A 1 108 ? 5.010 -4.814 -6.391 1.00 92.25 108 TYR A N 1
ATOM 896 C CA . TYR A 1 108 ? 3.775 -5.354 -5.818 1.00 92.25 108 TYR A CA 1
ATOM 897 C C . TYR A 1 108 ? 3.708 -5.109 -4.308 1.00 92.25 108 TYR A C 1
ATOM 899 O O . TYR A 1 108 ? 2.725 -4.564 -3.814 1.00 92.25 108 TYR A O 1
ATOM 907 N N . ARG A 1 109 ? 4.781 -5.434 -3.578 1.00 91.00 109 ARG A N 1
ATOM 908 C CA . ARG A 1 109 ? 4.864 -5.197 -2.128 1.00 91.00 109 ARG A CA 1
ATOM 909 C C . ARG A 1 109 ? 4.775 -3.715 -1.787 1.00 91.00 109 ARG A C 1
ATOM 911 O O . ARG A 1 109 ? 3.983 -3.331 -0.934 1.00 91.00 109 ARG A O 1
ATOM 918 N N . MET A 1 110 ? 5.536 -2.887 -2.499 1.00 92.75 110 MET A N 1
ATOM 919 C CA . MET A 1 110 ? 5.496 -1.435 -2.322 1.00 92.75 110 MET A CA 1
ATOM 920 C C . MET A 1 110 ? 4.093 -0.866 -2.603 1.00 92.75 110 MET A C 1
ATOM 922 O O . MET A 1 110 ? 3.630 0.027 -1.897 1.00 92.75 110 MET A O 1
ATOM 926 N N . ALA A 1 111 ? 3.400 -1.382 -3.620 1.00 91.69 111 ALA A N 1
ATOM 927 C CA . ALA A 1 111 ? 2.054 -0.965 -3.983 1.00 91.69 111 ALA A CA 1
ATOM 928 C C . ALA A 1 111 ? 1.030 -1.364 -2.917 1.00 91.69 111 ALA A C 1
ATOM 930 O O . ALA A 1 111 ? 0.207 -0.531 -2.548 1.00 91.69 111 ALA A O 1
ATOM 931 N N . LEU A 1 112 ? 1.094 -2.592 -2.392 1.00 91.88 112 LEU A N 1
ATOM 932 C CA . LEU A 1 112 ? 0.226 -3.037 -1.298 1.00 91.88 112 LEU A CA 1
ATOM 933 C C . LEU A 1 112 ? 0.327 -2.108 -0.088 1.00 91.88 112 LEU A C 1
ATOM 935 O O . LEU A 1 112 ? -0.698 -1.656 0.425 1.00 91.88 112 LEU A O 1
ATOM 939 N N . ASP A 1 113 ? 1.548 -1.769 0.321 1.00 91.62 113 ASP A N 1
ATOM 940 C CA . ASP A 1 113 ? 1.765 -0.876 1.455 1.00 91.62 113 ASP A CA 1
ATOM 941 C C . ASP A 1 113 ? 1.243 0.532 1.154 1.00 91.62 113 ASP A C 1
ATOM 943 O O . ASP A 1 113 ? 0.549 1.122 1.981 1.00 91.62 113 ASP A O 1
ATOM 947 N N . LEU A 1 114 ? 1.473 1.051 -0.054 1.00 90.38 114 LEU A N 1
ATOM 948 C CA . LEU A 1 114 ? 0.979 2.369 -0.448 1.00 90.38 114 LEU A CA 1
ATOM 949 C C . LEU A 1 114 ? -0.557 2.437 -0.494 1.00 90.38 114 LEU A C 1
ATOM 951 O O . LEU A 1 114 ? -1.138 3.413 -0.023 1.00 90.38 114 LEU A O 1
ATOM 955 N N . PHE A 1 115 ? -1.222 1.411 -1.030 1.00 87.81 115 PHE A N 1
ATOM 956 C CA . PHE A 1 115 ? -2.686 1.342 -1.099 1.00 87.81 115 PHE A CA 1
ATOM 957 C C . PHE A 1 115 ? -3.342 0.992 0.239 1.00 87.81 115 PHE A C 1
ATOM 959 O O . PHE A 1 115 ? -4.535 1.244 0.410 1.00 87.81 115 PHE A O 1
ATOM 966 N N . SER A 1 116 ? -2.586 0.458 1.201 1.00 88.19 116 SER A N 1
ATOM 967 C CA . SER A 1 116 ? -3.080 0.236 2.563 1.00 88.19 116 SER A CA 1
ATOM 968 C C . SER A 1 116 ? -3.284 1.543 3.341 1.00 88.19 116 SER A C 1
ATOM 970 O O . SER A 1 116 ? -4.057 1.579 4.301 1.00 88.19 116 SER A O 1
ATOM 972 N N . ILE A 1 117 ? -2.629 2.630 2.917 1.00 88.12 117 ILE A N 1
ATOM 973 C CA . ILE A 1 117 ? -2.732 3.937 3.564 1.00 88.12 117 ILE A CA 1
ATOM 974 C C . ILE A 1 117 ? -4.061 4.590 3.155 1.00 88.12 117 ILE A C 1
ATOM 976 O O . ILE A 1 117 ? -4.267 4.897 1.977 1.00 88.12 117 ILE A O 1
ATOM 980 N N . PRO A 1 118 ? -4.976 4.867 4.102 1.00 82.94 118 PRO A N 1
ATOM 981 C CA . PRO A 1 118 ? -6.219 5.546 3.777 1.00 82.94 118 PRO A CA 1
ATOM 982 C C . PRO A 1 118 ? -5.926 6.977 3.316 1.00 82.94 11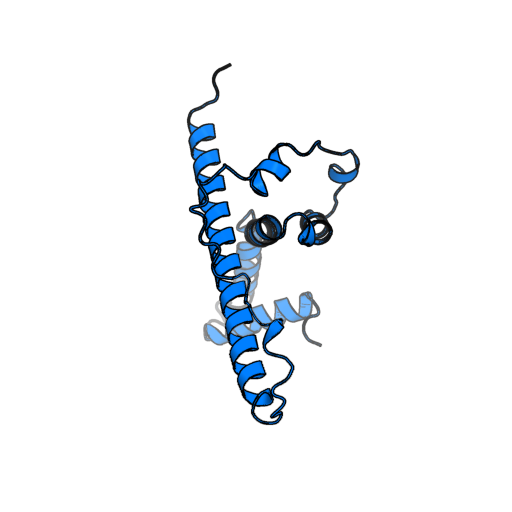8 PRO A C 1
ATOM 984 O O . PRO A 1 118 ? -5.268 7.749 4.011 1.00 82.94 118 PRO A O 1
ATOM 987 N N . GLY A 1 119 ? -6.468 7.366 2.160 1.00 82.06 119 GLY A N 1
ATOM 988 C CA . GLY A 1 119 ? -6.267 8.713 1.613 1.00 82.06 119 GLY A CA 1
ATOM 989 C C . GLY A 1 119 ? -6.918 9.839 2.431 1.00 82.06 119 GLY A C 1
ATOM 990 O O . GLY A 1 119 ? -6.648 11.011 2.181 1.00 82.06 119 GLY A O 1
ATOM 991 N N . MET A 1 120 ? -7.789 9.507 3.391 1.00 86.06 120 MET A N 1
ATOM 992 C CA . MET A 1 120 ? -8.506 10.462 4.242 1.00 86.06 120 MET A CA 1
ATOM 993 C C . MET A 1 120 ? -8.711 9.905 5.656 1.00 86.06 120 MET A C 1
ATOM 995 O O . MET A 1 120 ? -8.941 8.710 5.833 1.00 86.06 120 MET A O 1
ATOM 999 N N . SER A 1 121 ? -8.752 10.790 6.656 1.00 83.75 121 SER A N 1
ATOM 1000 C CA . SER A 1 121 ? -9.080 10.463 8.056 1.00 83.75 121 SER A CA 1
ATOM 1001 C C . SER A 1 121 ? -10.553 10.110 8.297 1.00 83.75 121 SER A C 1
ATOM 1003 O O . SER A 1 121 ? -10.919 9.771 9.421 1.00 83.75 121 SER A O 1
ATOM 1005 N N . ALA A 1 122 ? -11.401 10.166 7.265 1.00 81.94 122 ALA A N 1
ATOM 1006 C CA . ALA A 1 122 ? -12.851 10.005 7.376 1.00 81.94 122 ALA A CA 1
ATOM 1007 C C . ALA A 1 122 ? -13.273 8.674 8.024 1.00 81.94 122 ALA A C 1
ATOM 1009 O O . ALA A 1 122 ? -14.235 8.635 8.789 1.00 81.94 122 ALA A O 1
ATOM 1010 N N . GLU A 1 123 ? -12.543 7.588 7.761 1.00 79.38 123 GLU A N 1
ATOM 1011 C CA . GLU A 1 123 ? -12.838 6.286 8.367 1.00 79.38 123 GLU A CA 1
ATOM 1012 C C . GLU A 1 123 ? -12.524 6.273 9.867 1.00 79.38 123 GLU A C 1
ATOM 1014 O O . GLU A 1 123 ? -13.350 5.828 10.667 1.00 79.38 123 GLU A O 1
ATOM 1019 N N . CYS A 1 124 ? -11.399 6.864 10.280 1.00 81.88 124 CYS A N 1
ATOM 1020 C CA . CYS A 1 124 ? -11.075 7.034 11.696 1.00 81.88 124 CYS A CA 1
ATOM 1021 C C . CYS A 1 124 ? -12.103 7.940 12.393 1.00 81.88 124 CYS A C 1
ATOM 1023 O O . CYS A 1 124 ? -12.606 7.603 13.462 1.00 81.88 124 CYS A O 1
ATOM 1025 N N . GLU A 1 125 ? -12.487 9.056 11.768 1.00 86.31 125 GLU A N 1
ATOM 1026 C CA . GLU A 1 125 ? -13.517 9.969 12.286 1.00 86.31 125 GLU A CA 1
ATOM 1027 C C . GLU A 1 125 ? -14.881 9.287 1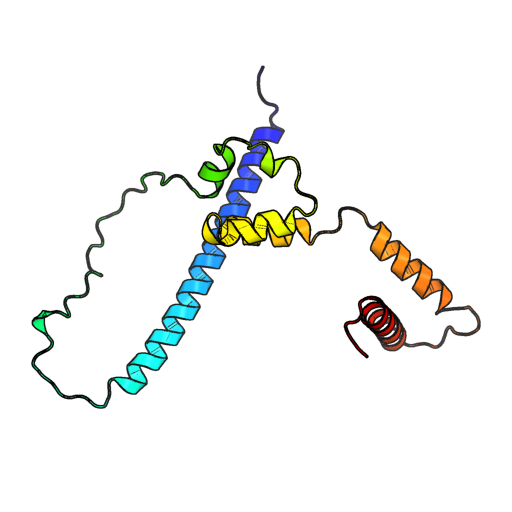2.437 1.00 86.31 125 GLU A C 1
ATOM 1029 O O . GLU A 1 125 ? -15.599 9.531 13.413 1.00 86.31 125 GLU A O 1
ATOM 1034 N N . ARG A 1 126 ? -15.239 8.395 11.506 1.00 85.88 126 ARG A N 1
ATOM 1035 C CA . ARG A 1 126 ? -16.464 7.593 11.575 1.00 85.88 126 ARG A CA 1
ATOM 1036 C C . ARG A 1 126 ? -16.428 6.628 12.758 1.00 85.88 126 ARG A C 1
ATOM 1038 O O . ARG A 1 126 ? -17.448 6.492 13.435 1.00 85.88 126 ARG A O 1
ATOM 1045 N N . VAL A 1 127 ? -15.294 5.976 13.017 1.00 85.12 127 VAL A N 1
ATOM 1046 C CA . VAL A 1 127 ? -15.113 5.112 14.196 1.00 85.12 127 VAL A CA 1
ATOM 1047 C C . VAL A 1 127 ? -15.202 5.946 15.473 1.00 85.12 127 VAL A C 1
ATOM 1049 O O . VAL A 1 127 ? -16.022 5.643 16.332 1.00 85.12 127 VAL A O 1
ATOM 1052 N N . PHE A 1 128 ? -14.490 7.071 15.570 1.00 84.25 128 PHE A N 1
ATOM 1053 C CA . PHE A 1 128 ? -14.546 7.937 16.754 1.00 84.25 128 PHE A CA 1
ATOM 1054 C C . PHE A 1 128 ? -15.937 8.516 17.018 1.00 84.25 128 PHE A C 1
ATOM 1056 O O . PHE A 1 128 ? -16.378 8.597 18.166 1.00 84.25 128 PHE A O 1
ATOM 1063 N N . SER A 1 129 ? -16.671 8.875 15.966 1.00 86.19 129 SER A N 1
ATOM 1064 C CA . SER A 1 129 ? -18.056 9.338 16.088 1.00 86.19 129 SER A CA 1
ATOM 1065 C C . SER A 1 129 ? -18.978 8.242 16.625 1.00 86.19 129 SER A C 1
ATOM 1067 O O . SER A 1 129 ? -19.891 8.528 17.401 1.00 86.19 129 SER A O 1
ATOM 1069 N N . GLN A 1 130 ? -18.744 6.982 16.246 1.00 83.88 130 GLN A N 1
ATOM 1070 C CA . GLN A 1 130 ? -19.460 5.834 16.803 1.00 83.88 130 GLN A CA 1
ATOM 1071 C C . GLN A 1 130 ? -19.066 5.581 18.258 1.00 83.88 130 GLN A C 1
ATOM 1073 O O . GLN A 1 130 ? -19.951 5.419 19.098 1.00 83.88 130 GLN A O 1
ATOM 1078 N N . THR A 1 131 ? -17.776 5.646 18.583 1.00 84.31 131 THR A N 1
ATOM 1079 C CA . THR A 1 131 ? -17.271 5.526 19.956 1.00 84.31 131 THR A CA 1
ATOM 1080 C C . THR A 1 131 ? -17.870 6.589 20.874 1.00 84.31 131 THR A C 1
ATOM 1082 O O . THR A 1 131 ? -18.279 6.285 21.992 1.00 84.31 131 THR A O 1
ATOM 1085 N N . LYS A 1 132 ? -18.050 7.822 20.388 1.00 83.31 132 LYS A N 1
ATOM 1086 C CA . LYS A 1 132 ? -18.735 8.889 21.134 1.00 83.31 132 LYS A CA 1
ATOM 1087 C C . LYS A 1 132 ? -20.188 8.543 21.487 1.00 83.31 132 LYS A C 1
ATOM 1089 O O . LYS A 1 132 ? -20.709 9.033 22.479 1.00 83.31 132 LYS A O 1
ATOM 1094 N N . ARG A 1 133 ? -20.866 7.706 20.694 1.00 81.69 133 ARG A N 1
ATOM 1095 C CA . ARG A 1 133 ? -22.218 7.219 21.028 1.00 81.69 133 ARG A CA 1
ATOM 1096 C C . ARG A 1 133 ? -22.200 6.103 22.070 1.00 81.69 133 ARG A C 1
ATOM 1098 O O . ARG A 1 133 ? -23.229 5.862 22.692 1.00 81.69 133 ARG A O 1
ATOM 1105 N N . LEU A 1 134 ? -21.074 5.410 22.222 1.00 80.81 134 LEU A N 1
ATOM 1106 C CA . LEU A 1 134 ? -20.884 4.365 23.222 1.00 80.81 134 LEU A CA 1
ATOM 1107 C C . LEU A 1 134 ? -20.527 4.955 24.591 1.00 80.81 134 LEU A C 1
ATOM 1109 O O . LEU A 1 134 ? -21.090 4.538 25.600 1.00 80.81 134 LEU A O 1
ATOM 1113 N N . ILE A 1 135 ? -19.653 5.962 24.612 1.00 81.88 135 ILE A N 1
ATOM 1114 C CA . ILE A 1 135 ? -19.284 6.709 25.817 1.00 81.88 135 ILE A CA 1
ATOM 1115 C C . ILE A 1 135 ? -20.240 7.899 25.963 1.00 81.88 135 ILE A C 1
ATOM 1117 O O . ILE A 1 135 ? -19.971 9.004 25.497 1.00 81.88 135 ILE A O 1
ATOM 1121 N N . THR A 1 136 ? -21.397 7.661 26.575 1.00 79.19 136 THR A N 1
ATOM 1122 C CA . THR A 1 136 ? -22.348 8.724 26.944 1.00 79.19 136 THR A CA 1
ATOM 1123 C C . THR A 1 136 ? -22.068 9.241 28.356 1.00 79.19 136 THR A C 1
ATOM 1125 O O . THR A 1 136 ? -21.489 8.510 29.156 1.00 79.19 136 THR A O 1
ATOM 1128 N N . ASP A 1 137 ? -22.560 10.432 28.717 1.00 74.38 137 ASP A N 1
ATOM 1129 C CA 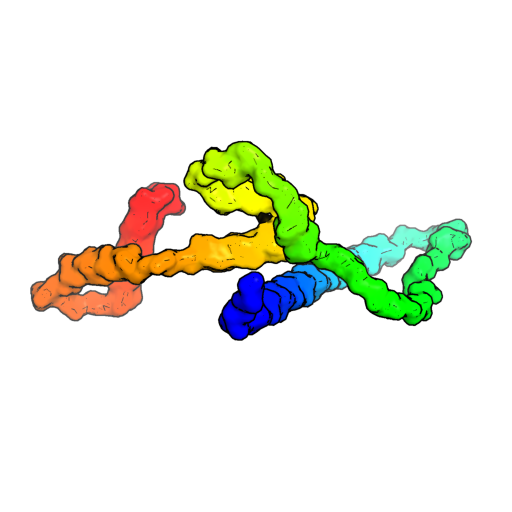. ASP A 1 137 ? -22.390 10.999 30.072 1.00 74.38 137 ASP A CA 1
ATOM 1130 C C . ASP A 1 137 ? -22.891 10.063 31.192 1.00 74.38 137 ASP A C 1
ATOM 1132 O O . ASP A 1 137 ? -22.327 10.035 32.282 1.00 74.38 137 ASP A O 1
ATOM 1136 N N . GLU A 1 138 ? -23.899 9.230 30.909 1.00 74.38 138 GLU A N 1
ATOM 1137 C CA . GLU A 1 138 ? -24.435 8.220 31.838 1.00 74.38 138 GLU A CA 1
ATOM 1138 C C . GLU A 1 138 ? -23.639 6.894 31.858 1.00 74.38 138 GLU A C 1
ATOM 1140 O O . GLU A 1 138 ? -23.833 6.061 32.742 1.00 74.38 138 GLU A O 1
ATOM 1145 N N . ARG A 1 139 ? -22.749 6.667 30.881 1.00 71.81 139 ARG A N 1
ATOM 1146 C CA . ARG A 1 139 ? -21.947 5.440 30.683 1.00 71.81 139 ARG A CA 1
ATOM 1147 C C . ARG A 1 139 ? -20.471 5.779 30.447 1.00 71.81 139 ARG A C 1
ATOM 1149 O O . ARG A 1 139 ? -19.875 5.367 29.457 1.00 71.81 139 ARG A O 1
ATOM 1156 N N . ASN A 1 140 ? -19.883 6.543 31.363 1.00 78.00 140 ASN A N 1
ATOM 1157 C CA . ASN A 1 140 ? -18.500 7.023 31.269 1.00 78.00 140 ASN A CA 1
ATOM 1158 C C . ASN A 1 140 ? -17.476 6.186 32.064 1.00 78.00 140 ASN A C 1
ATOM 1160 O O . ASN A 1 140 ? -16.294 6.506 32.043 1.00 78.00 140 ASN A O 1
ATOM 1164 N N . ASN A 1 141 ? -17.904 5.118 32.746 1.00 83.00 141 ASN A N 1
ATOM 1165 C CA . ASN A 1 141 ? -17.033 4.247 33.549 1.00 83.00 141 ASN A CA 1
ATOM 1166 C C . ASN A 1 141 ? -16.622 2.961 32.801 1.00 83.00 141 ASN A C 1
ATOM 1168 O O . ASN A 1 141 ? -16.636 1.869 33.366 1.00 83.00 141 ASN A O 1
ATOM 1172 N N . LEU A 1 142 ? -16.344 3.076 31.501 1.00 83.44 142 LEU A N 1
ATOM 1173 C CA . LEU A 1 142 ? -15.818 1.985 30.679 1.00 83.44 142 LEU A CA 1
ATOM 1174 C C . LEU A 1 142 ? -14.298 2.126 30.591 1.00 83.44 142 LEU A C 1
ATOM 1176 O O . LEU A 1 142 ? -13.800 3.235 30.40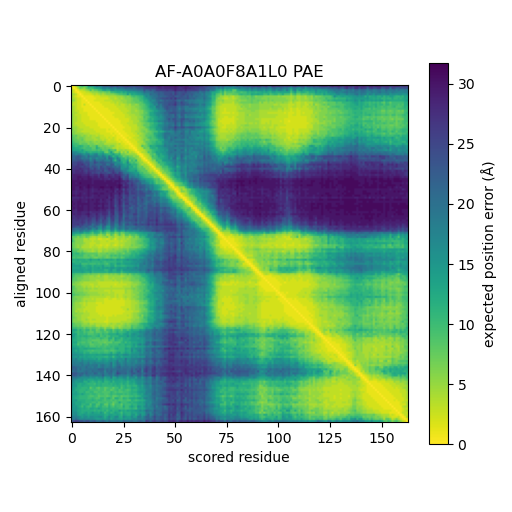4 1.00 83.44 142 LEU A O 1
ATOM 1180 N N . SER A 1 143 ? -13.566 1.017 30.718 1.00 87.44 143 SER A N 1
ATOM 1181 C CA . SER A 1 143 ? -12.124 1.036 30.464 1.00 87.44 143 SER A CA 1
ATOM 1182 C C . SER A 1 143 ? -11.844 1.217 28.973 1.00 87.44 143 SER A C 1
ATOM 1184 O O . SER A 1 143 ? -12.645 0.802 28.132 1.00 87.44 143 SER A O 1
ATOM 1186 N N . GLU A 1 144 ? -10.691 1.805 28.656 1.00 87.94 144 GLU A N 1
ATOM 1187 C CA . GLU A 1 144 ? -10.214 1.986 27.279 1.00 87.94 144 GLU A CA 1
ATOM 1188 C C . GLU A 1 144 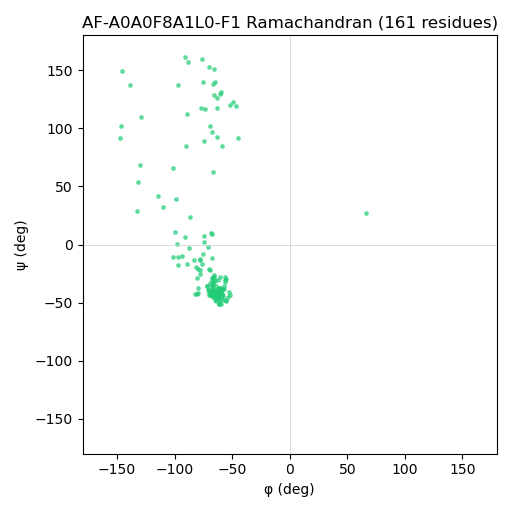? -10.198 0.647 26.524 1.00 87.94 144 GLU A C 1
ATOM 1190 O O . GLU A 1 144 ? -10.786 0.549 25.447 1.00 87.94 144 GLU A O 1
ATOM 1195 N N . ASP A 1 145 ? -9.692 -0.411 27.165 1.00 90.25 145 ASP A N 1
ATOM 1196 C CA . ASP A 1 145 ? -9.680 -1.777 26.624 1.00 90.25 145 ASP A CA 1
ATOM 1197 C C . ASP A 1 145 ? -11.085 -2.293 26.265 1.00 90.25 145 ASP A C 1
ATOM 1199 O O . ASP A 1 145 ? -11.275 -2.978 25.261 1.00 90.25 145 ASP A O 1
ATOM 1203 N N . THR A 1 146 ? -12.101 -1.967 27.076 1.00 89.19 146 THR A N 1
ATOM 1204 C CA . THR A 1 146 ? -13.484 -2.411 26.827 1.00 89.19 146 THR A CA 1
ATOM 1205 C C . THR A 1 146 ? -14.075 -1.693 25.617 1.00 89.19 146 THR A C 1
ATOM 1207 O O . THR A 1 146 ? -14.806 -2.291 24.826 1.00 89.19 146 THR A O 1
ATOM 1210 N N . VAL A 1 147 ? -13.768 -0.404 25.471 1.00 88.44 147 VAL A N 1
ATOM 1211 C CA . VAL A 1 147 ? -14.208 0.403 24.330 1.00 88.44 147 VAL A CA 1
ATOM 1212 C C . VAL A 1 147 ? -13.550 -0.095 23.047 1.00 88.44 147 VAL A C 1
ATOM 1214 O O . VAL A 1 147 ? -14.238 -0.263 22.041 1.00 88.44 147 VAL A O 1
ATOM 1217 N N . GLU A 1 148 ? -12.246 -0.363 23.085 1.00 90.38 148 GLU A N 1
ATOM 1218 C CA . GLU A 1 148 ? -11.509 -0.928 21.958 1.00 90.38 148 GLU A CA 1
ATOM 1219 C C . GLU A 1 148 ? -12.086 -2.285 21.543 1.00 90.38 148 GLU A C 1
ATOM 1221 O O . GLU A 1 148 ? -12.448 -2.464 20.379 1.00 90.38 148 GLU A O 1
ATOM 1226 N N . ALA A 1 149 ? -12.256 -3.208 22.494 1.00 91.25 149 ALA A N 1
ATOM 1227 C CA . ALA A 1 149 ? -12.794 -4.538 22.226 1.00 91.25 149 ALA A CA 1
ATOM 1228 C C . ALA A 1 149 ? -14.198 -4.488 21.600 1.00 91.25 149 ALA A C 1
ATOM 1230 O O . ALA A 1 149 ? -14.462 -5.204 20.635 1.00 91.25 149 ALA A O 1
ATOM 1231 N N . ASP A 1 150 ? -15.086 -3.615 22.088 1.00 89.50 150 ASP A N 1
ATOM 1232 C CA . ASP A 1 150 ? -16.421 -3.437 21.504 1.00 89.50 150 ASP A CA 1
ATOM 1233 C C . ASP A 1 150 ? -16.356 -2.901 20.064 1.00 89.50 150 ASP A C 1
ATOM 1235 O O . ASP A 1 150 ? -17.059 -3.408 19.184 1.00 89.50 150 ASP A O 1
ATOM 1239 N N . GLN A 1 151 ? -15.510 -1.900 19.794 1.00 89.88 151 GLN A N 1
ATOM 1240 C CA . GLN A 1 151 ? -15.371 -1.359 18.440 1.00 89.88 151 GLN A CA 1
ATOM 1241 C C . GLN A 1 151 ? -14.762 -2.385 17.481 1.00 89.88 151 GLN A C 1
ATOM 1243 O O . GLN A 1 151 ? -15.267 -2.539 16.367 1.00 89.88 151 GLN A O 1
ATOM 1248 N N . LEU A 1 152 ? -13.734 -3.123 17.910 1.00 90.44 152 LEU A N 1
ATOM 1249 C CA . LEU A 1 152 ? -13.131 -4.202 17.127 1.00 90.44 152 LEU A CA 1
ATOM 1250 C C . LEU A 1 152 ? -14.148 -5.300 16.828 1.00 90.44 152 LEU A C 1
ATOM 1252 O O . LEU A 1 152 ? -14.330 -5.657 15.667 1.00 90.44 152 LEU A O 1
ATOM 1256 N N . GLN A 1 153 ? -14.878 -5.770 17.841 1.00 91.38 153 GLN A N 1
ATOM 1257 C CA . GLN A 1 153 ? -15.907 -6.789 17.665 1.00 91.38 153 GLN A CA 1
ATOM 1258 C C . GLN A 1 153 ? -16.985 -6.330 16.675 1.00 91.38 153 GLN A C 1
ATOM 1260 O O . GLN A 1 153 ? -17.357 -7.081 15.775 1.00 91.38 153 GLN A O 1
ATOM 1265 N N . LYS A 1 154 ? -17.454 -5.080 16.771 1.00 88.25 154 LYS A N 1
ATOM 1266 C CA . LYS A 1 154 ? -18.416 -4.512 15.811 1.00 88.25 154 LYS A CA 1
ATOM 1267 C C . LYS A 1 154 ? -17.865 -4.448 14.391 1.00 88.25 154 LYS A C 1
ATOM 1269 O O . LYS A 1 154 ? -18.596 -4.751 13.449 1.00 88.25 154 LYS A O 1
ATOM 1274 N N . GLN A 1 155 ? -16.606 -4.050 14.227 1.00 89.25 155 GLN A N 1
ATOM 1275 C CA . GLN A 1 155 ? -15.944 -4.011 12.922 1.00 89.25 155 GLN A CA 1
ATOM 1276 C C . GLN A 1 155 ? -15.754 -5.412 12.337 1.00 89.25 155 GLN A C 1
ATOM 1278 O O . GLN A 1 155 ? -15.937 -5.610 11.139 1.00 89.25 155 GLN A O 1
ATOM 1283 N N . TRP A 1 156 ? -15.426 -6.402 13.160 1.00 91.56 156 TRP A N 1
ATOM 1284 C CA . TRP A 1 156 ? -15.275 -7.781 12.707 1.00 91.56 156 TRP A CA 1
ATOM 1285 C C . TRP A 1 156 ? -16.606 -8.400 12.303 1.00 91.56 156 TRP A C 1
ATOM 1287 O O . TRP A 1 156 ? -16.683 -9.004 11.237 1.00 91.56 156 TRP A O 1
ATOM 1297 N N . LEU A 1 157 ? -17.664 -8.180 13.088 1.00 91.38 157 LEU A N 1
ATOM 1298 C CA . LEU A 1 157 ? -19.016 -8.625 12.748 1.00 91.38 157 LEU A CA 1
ATOM 1299 C C . LEU A 1 157 ? -19.524 -7.960 11.462 1.00 91.38 157 LEU A C 1
ATOM 1301 O O . LEU A 1 157 ? -20.087 -8.632 10.604 1.00 91.38 157 LEU A O 1
ATOM 1305 N N . SER A 1 158 ? -19.300 -6.653 11.283 1.00 87.19 158 SER A N 1
ATOM 1306 C CA . SER A 1 158 ? -19.742 -5.947 10.069 1.00 87.19 158 SER A CA 1
ATOM 1307 C C . SER A 1 158 ? -18.995 -6.398 8.812 1.00 87.19 158 SER A C 1
ATOM 1309 O O . SER A 1 158 ? -19.569 -6.389 7.724 1.00 87.19 158 SER A O 1
ATOM 1311 N N . ARG A 1 159 ? -17.733 -6.818 8.964 1.00 87.06 159 ARG A N 1
ATOM 1312 C CA . ARG A 1 159 ? -16.901 -7.380 7.893 1.00 87.06 159 ARG A CA 1
ATOM 1313 C C . ARG A 1 159 ? -17.067 -8.894 7.715 1.00 87.06 159 ARG A C 1
ATOM 1315 O O . ARG A 1 159 ? -16.447 -9.443 6.812 1.00 87.06 159 ARG A O 1
ATOM 1322 N N . GLY A 1 160 ? -17.876 -9.560 8.544 1.00 88.44 160 GLY A N 1
ATOM 1323 C CA . GLY A 1 160 ? -18.087 -11.010 8.484 1.00 88.44 160 GLY A CA 1
ATOM 1324 C C . GLY A 1 160 ? -16.849 -11.840 8.842 1.00 88.44 160 GLY A C 1
ATOM 1325 O O . GLY A 1 160 ? -16.688 -12.946 8.342 1.00 88.44 160 GLY A O 1
ATOM 1326 N N . LEU A 1 161 ? -15.950 -11.298 9.670 1.00 86.38 161 LEU A N 1
ATOM 1327 C CA . LEU A 1 161 ? -14.728 -11.979 10.122 1.00 86.38 161 LEU A CA 1
ATOM 1328 C C . LEU A 1 161 ? -14.984 -12.941 11.294 1.00 86.38 161 LEU A C 1
ATOM 1330 O O . LEU A 1 161 ? -14.153 -13.803 11.569 1.00 86.38 161 LEU A O 1
ATOM 1334 N N . VAL A 1 162 ? -16.104 -12.768 12.000 1.00 82.81 162 VAL A N 1
ATOM 1335 C CA . VAL A 1 162 ? -16.523 -13.572 13.156 1.00 82.81 162 VAL A CA 1
ATOM 1336 C C . VAL A 1 162 ? -18.031 -13.827 13.035 1.00 82.81 162 VAL A C 1
ATOM 1338 O O . VAL A 1 162 ? -18.761 -12.903 12.670 1.00 82.81 162 VAL A O 1
ATOM 1341 N N . GLU A 1 163 ? -18.470 -15.061 13.314 1.00 61.47 163 GLU A N 1
ATOM 1342 C CA . GLU A 1 163 ? -19.886 -15.485 13.389 1.00 61.47 163 GLU A CA 1
ATOM 1343 C C . GLU A 1 163 ? -20.410 -15.512 14.831 1.00 61.47 163 GLU A C 1
ATOM 1345 O O . GLU A 1 163 ? -19.646 -15.919 15.740 1.00 61.47 163 GLU A O 1
#

Solvent-accessible surface area (backbone atoms only — not comparable to full-atom values): 10233 Å² total; per-residue (Å²): 132,86,79,60,71,66,58,57,52,50,51,48,53,54,53,52,52,51,51,51,48,44,52,51,52,53,51,53,52,50,54,54,51,57,54,50,53,63,53,52,64,68,67,61,82,76,68,97,65,95,77,63,70,85,76,65,69,68,80,83,79,68,81,64,83,70,72,82,67,85,67,83,44,71,71,54,54,60,73,68,52,79,87,51,77,73,72,75,70,58,93,49,70,64,59,56,39,61,76,37,32,87,84,34,56,56,57,31,55,56,47,54,60,58,68,68,53,73,94,58,66,61,64,59,52,52,49,52,57,52,49,52,69,64,52,35,94,93,47,67,90,65,54,69,69,57,55,50,50,52,52,52,51,52,51,32,47,75,69,65,74,53,135

Sequence (163 aa):
MDKPEWYSEMKRAVSDLFEEYRQQAEVEIQAQTGLLDDESDREAASADNDYSAFGKRSVTSLNVRRRRARTVTELDLFQIRPIYVQDLDVADPLEWWHQHQLEYPVLYRMALDLFSIPGMSAECERVFSQTKRLITDERNNLSEDTVEADQLQKQWLSRGLVE

Secondary structure (DSSP, 8-state):
-PPPHHHHHHHHHHHHHHHHHHHHHHHHHHHHHHHHHHHHHHHGGG---TTGGGS---GGG---------PPPHHHHHHHSPPPGGGGS-S-HHHHHHHTTTT-HHHHHHHHHHHHS-SSTHHHHHHHHHHHHHS-TTS----HHHHHHHHHHHHHHHTTS--

pLDDT: mean 78.31, std 14.94, range [44.06, 94.25]

Radius of gyration: 26.04 Å; Cα contacts (8 Å, |Δi|>4): 40; chains: 1; bounding box: 59×66×56 Å

Mean predicted aligned error: 13.92 Å

Foldseek 3Di:
DDDDPVVVVVVVVVVVVLVVLVVVVVVVVVVVVVVVVVVVVVVVPPDDDPPPPVPPPPPPPPPPVPPPPPDCDLVNVVVPDDDDPVNVPDPDPLVVLVVCCVVRVSVSVVVVVVVVDDPDCVVVVVLVVVLCVVCDPVNPPDDPVRSVVVSVVVVCVVVVVDD

InterPro domains:
  IPR008906 HAT, C-terminal dimerisation domain [PF05699] (89-157)
  IPR012337 Ribonuclease H-like superfamily [SSF53098] (50-158)

Nearest PDB structures (foldseek):
  8edg-assembly1_C  TM=7.658E-01  e=8.595E-02  Musca domestica
  8sjd-assembly1_C  TM=8.039E-01  e=1.185E-01  Musca domestica
  4d1q-assembly1_A-2  TM=5.911E-01  e=4.238E-02  Musca domestica
  4d1q-assembly1_H-2  TM=7.675E-01  e=2.733E-01  Musca domestica
  4d1q-assembly1_B  TM=5.821E-01  e=9.166E-02  Musca domestica